Protein AF-A0A842XL75-F1 (afdb_monomer_lite)

Radius of gyration: 12.35 Å; chains: 1; bounding box: 28×15×31 Å

Structure (mmCIF, N/CA/C/O backbone):
data_AF-A0A842XL75-F1
#
_entry.id   AF-A0A842X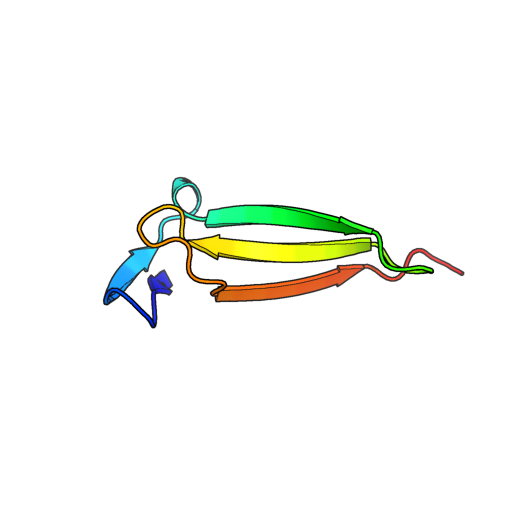L75-F1
#
loop_
_atom_site.group_PDB
_atom_site.id
_atom_site.type_symbol
_atom_site.label_atom_id
_atom_site.label_alt_id
_atom_site.label_comp_id
_atom_site.label_asym_id
_atom_site.label_entity_id
_atom_site.label_seq_id
_atom_site.pdbx_PDB_ins_code
_atom_site.Cartn_x
_atom_site.Cartn_y
_atom_site.Cartn_z
_atom_site.occupancy
_atom_site.B_iso_or_equiv
_atom_site.auth_seq_id
_atom_site.auth_comp_id
_atom_site.auth_asym_id
_atom_site.auth_atom_id
_atom_site.pdbx_PDB_model_num
ATOM 1 N N . MET A 1 1 ? -10.208 7.771 3.480 1.00 72.75 1 MET A N 1
ATOM 2 C CA . MET A 1 1 ? -10.262 6.529 2.664 1.00 72.75 1 MET A CA 1
ATOM 3 C C . MET A 1 1 ? -10.595 5.377 3.607 1.00 72.75 1 MET A C 1
ATOM 5 O O . MET A 1 1 ? -10.257 5.503 4.771 1.00 72.75 1 MET A O 1
ATOM 9 N N . LYS A 1 2 ? -11.266 4.296 3.194 1.00 83.81 2 LYS A N 1
ATOM 10 C CA . LYS A 1 2 ? -11.481 3.117 4.060 1.00 83.81 2 LYS A CA 1
ATOM 11 C C . LYS A 1 2 ? -10.639 1.942 3.580 1.00 83.81 2 LYS A C 1
ATOM 13 O O . LYS A 1 2 ? -10.469 1.769 2.378 1.00 83.81 2 LYS A O 1
ATOM 18 N N . CYS A 1 3 ? -10.095 1.159 4.509 1.00 85.62 3 CYS A N 1
ATOM 19 C CA . CYS A 1 3 ? -9.325 -0.033 4.168 1.00 85.62 3 CYS A CA 1
ATOM 20 C C . CYS A 1 3 ? -10.270 -1.182 3.823 1.00 85.62 3 CYS A C 1
ATOM 22 O O . CYS A 1 3 ? -11.003 -1.636 4.695 1.00 85.62 3 CYS A O 1
ATOM 24 N N . SER A 1 4 ? -10.185 -1.727 2.609 1.00 84.88 4 SER A N 1
ATOM 25 C CA . SER A 1 4 ? -11.037 -2.846 2.172 1.00 84.88 4 SER A CA 1
ATOM 26 C C . SER A 1 4 ? -10.874 -4.130 2.997 1.00 84.88 4 SER A C 1
ATOM 28 O O . SER A 1 4 ? -11.702 -5.026 2.900 1.00 84.88 4 SER A O 1
ATOM 30 N N . LYS A 1 5 ? -9.796 -4.251 3.784 1.00 86.94 5 LYS A N 1
ATOM 31 C CA . LYS A 1 5 ? -9.497 -5.443 4.591 1.00 86.94 5 LYS A CA 1
ATOM 32 C C . LYS A 1 5 ? -10.015 -5.347 6.025 1.00 86.94 5 LYS A C 1
ATOM 34 O O . LYS A 1 5 ? -10.511 -6.331 6.555 1.00 86.94 5 LYS A O 1
ATOM 39 N N . CYS A 1 6 ? -9.846 -4.193 6.671 1.00 87.88 6 CYS A N 1
ATOM 40 C CA . CYS A 1 6 ? -10.175 -4.016 8.091 1.00 87.88 6 CYS A CA 1
ATOM 41 C C . CYS A 1 6 ? -11.334 -3.042 8.344 1.00 87.88 6 CYS A C 1
ATOM 43 O O . CYS A 1 6 ? -11.631 -2.762 9.501 1.00 87.88 6 CYS A O 1
ATOM 45 N N . ASP A 1 7 ? -11.936 -2.489 7.285 1.00 87.38 7 ASP A N 1
ATOM 46 C CA . ASP A 1 7 ? -12.989 -1.455 7.282 1.00 87.38 7 ASP A CA 1
ATOM 47 C C . ASP A 1 7 ? -12.668 -0.182 8.091 1.00 87.38 7 ASP A C 1
ATOM 49 O O . ASP A 1 7 ? -13.496 0.716 8.245 1.00 87.38 7 ASP A O 1
ATOM 53 N N . LYS A 1 8 ? -11.434 -0.059 8.594 1.00 86.31 8 LYS A N 1
ATOM 54 C CA . LYS A 1 8 ? -10.983 1.114 9.336 1.00 86.31 8 LYS A CA 1
ATOM 55 C C . LYS A 1 8 ? -10.786 2.292 8.394 1.00 86.31 8 LYS A C 1
ATOM 57 O O . LYS A 1 8 ? -10.368 2.132 7.241 1.00 86.31 8 LYS A O 1
ATOM 62 N N . ASN A 1 9 ?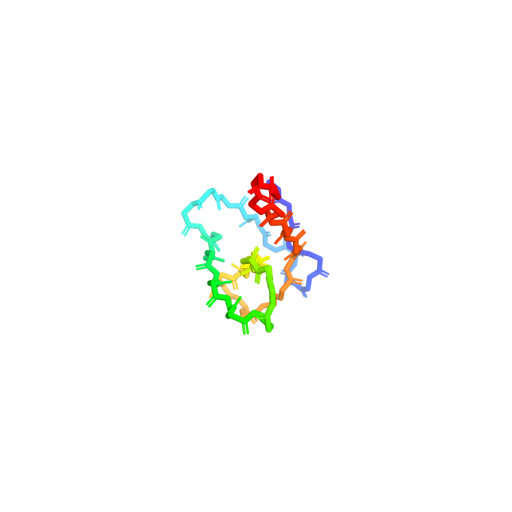 -11.018 3.486 8.929 1.00 87.81 9 ASN A N 1
ATOM 63 C CA . ASN A 1 9 ? -10.593 4.709 8.269 1.00 87.81 9 ASN A CA 1
ATOM 64 C C . ASN A 1 9 ? -9.063 4.704 8.134 1.00 87.81 9 ASN A C 1
ATOM 66 O O . ASN A 1 9 ? -8.338 4.463 9.104 1.00 87.81 9 ASN A O 1
ATOM 70 N N . LEU A 1 10 ? -8.630 4.904 6.894 1.00 84.56 10 LEU A N 1
ATOM 71 C CA . LEU A 1 10 ? -7.276 5.192 6.457 1.00 84.56 10 LEU A CA 1
ATOM 72 C C . LEU A 1 10 ? -7.152 6.705 6.319 1.00 84.56 10 LEU A C 1
ATOM 74 O O . LEU A 1 10 ? -7.684 7.297 5.364 1.00 84.56 10 LEU A O 1
ATOM 78 N N . ASP A 1 11 ? -6.439 7.290 7.268 1.00 87.69 11 ASP A N 1
ATOM 79 C CA . ASP A 1 11 ? -5.900 8.634 7.165 1.00 87.69 11 ASP A CA 1
ATOM 80 C C . ASP A 1 11 ? -4.534 8.583 6.476 1.00 87.69 11 ASP A C 1
ATOM 82 O O . ASP A 1 11 ? -3.939 7.515 6.318 1.00 87.69 11 ASP A O 1
ATOM 86 N N . LYS A 1 12 ? -4.024 9.733 6.021 1.00 83.56 12 LYS A N 1
ATOM 87 C CA . LYS A 1 12 ? -2.730 9.778 5.315 1.00 83.56 12 LYS A CA 1
ATOM 88 C C . LYS A 1 12 ? -1.583 9.213 6.161 1.00 83.56 12 LYS A C 1
ATOM 90 O O . LYS A 1 12 ? -0.664 8.629 5.609 1.00 83.56 12 LYS A O 1
ATOM 95 N N . GLU A 1 13 ? -1.672 9.346 7.481 1.00 88.19 13 GLU A N 1
ATOM 96 C CA . GLU A 1 13 ? -0.685 8.849 8.447 1.00 88.19 13 GLU A CA 1
ATOM 97 C C . GLU A 1 13 ? -0.720 7.318 8.608 1.00 88.19 13 GLU A C 1
ATOM 99 O O . GLU A 1 13 ? 0.283 6.700 8.974 1.00 88.19 13 GLU A O 1
ATOM 104 N N . ASP A 1 14 ? -1.862 6.695 8.294 1.00 88.19 14 ASP A N 1
ATOM 105 C CA . ASP A 1 14 ? -2.054 5.242 8.334 1.00 88.19 14 ASP A CA 1
ATOM 106 C C . ASP A 1 14 ? -1.595 4.539 7.051 1.00 88.19 14 ASP A C 1
ATOM 108 O O . ASP A 1 14 ? -1.688 3.310 6.958 1.00 88.19 14 ASP A O 1
ATOM 112 N N . ILE A 1 15 ? -1.163 5.298 6.044 1.00 88.38 15 ILE A N 1
ATOM 113 C CA . ILE A 1 15 ? -0.681 4.772 4.770 1.00 88.38 15 ILE A CA 1
ATOM 114 C C . ILE A 1 15 ? 0.843 4.788 4.808 1.00 88.38 15 ILE A C 1
ATOM 116 O O . ILE A 1 15 ? 1.460 5.829 5.005 1.00 88.38 15 ILE A O 1
ATOM 120 N N . GLU A 1 16 ? 1.445 3.625 4.617 1.00 90.50 16 GLU A N 1
ATOM 121 C CA . GLU A 1 16 ? 2.881 3.462 4.446 1.00 90.50 16 GLU A CA 1
ATOM 122 C C . GLU A 1 16 ? 3.195 3.258 2.969 1.00 90.50 16 GLU A C 1
ATOM 124 O O . GLU A 1 16 ? 2.587 2.408 2.317 1.00 90.50 16 GLU A O 1
ATOM 129 N N . ASP A 1 17 ? 4.125 4.037 2.432 1.00 89.38 17 ASP A N 1
ATOM 130 C CA . ASP A 1 17 ? 4.689 3.798 1.114 1.00 89.38 17 ASP A CA 1
ATOM 131 C C . ASP A 1 17 ? 5.914 2.887 1.227 1.00 89.38 17 ASP A C 1
ATOM 133 O O . ASP A 1 17 ? 6.916 3.205 1.860 1.00 89.38 17 ASP A O 1
ATOM 137 N N . ILE A 1 18 ? 5.824 1.718 0.601 1.00 88.12 18 ILE A N 1
ATOM 138 C CA . ILE A 1 18 ? 6.927 0.770 0.514 1.00 88.12 18 ILE A CA 1
ATOM 139 C C . ILE A 1 18 ? 7.483 0.846 -0.896 1.00 88.12 18 ILE A C 1
ATOM 141 O O . ILE A 1 18 ? 6.821 0.469 -1.866 1.00 88.12 18 ILE A O 1
ATOM 145 N N . GLN A 1 19 ? 8.716 1.326 -1.013 1.00 84.50 19 GLN A N 1
ATOM 146 C CA . GLN A 1 19 ? 9.427 1.321 -2.278 1.00 84.50 19 GLN A CA 1
ATOM 147 C C . GLN A 1 19 ? 10.078 -0.044 -2.504 1.00 84.50 19 GLN A C 1
ATOM 149 O O . GLN A 1 19 ? 10.863 -0.515 -1.682 1.00 84.50 19 GLN A O 1
ATOM 154 N N . PHE A 1 20 ? 9.813 -0.652 -3.657 1.00 81.06 20 PHE A N 1
ATOM 155 C CA . PHE A 1 20 ? 10.514 -1.849 -4.100 1.00 81.06 20 PHE A CA 1
ATOM 156 C C . PHE A 1 20 ? 11.178 -1.600 -5.455 1.00 81.06 20 PHE A C 1
ATOM 158 O O . PHE A 1 20 ? 10.622 -0.976 -6.363 1.00 81.06 20 PHE A O 1
ATOM 165 N N . ARG A 1 21 ? 12.431 -2.046 -5.568 1.00 70.00 21 ARG A N 1
ATOM 166 C CA . ARG A 1 21 ? 13.201 -1.951 -6.810 1.00 70.00 21 ARG A CA 1
ATOM 167 C C . ARG A 1 21 ? 12.748 -3.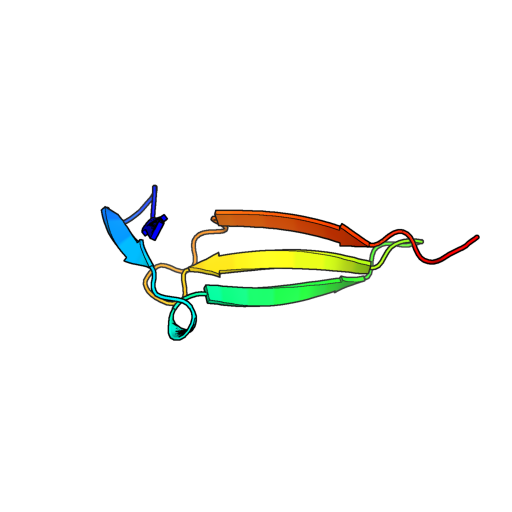057 -7.756 1.00 70.00 21 ARG A C 1
ATOM 169 O O . ARG A 1 21 ? 13.038 -4.224 -7.511 1.00 70.00 21 ARG A O 1
ATOM 176 N N . GLY A 1 22 ? 12.070 -2.676 -8.835 1.00 65.38 22 GLY A N 1
ATOM 177 C CA . GLY A 1 22 ? 12.004 -3.493 -10.040 1.00 65.38 22 GLY A CA 1
ATOM 178 C C . GLY A 1 22 ? 13.289 -3.329 -10.852 1.00 65.38 22 GLY A C 1
ATOM 179 O O . GLY A 1 22 ? 14.047 -2.380 -10.652 1.00 65.38 22 GLY A O 1
ATOM 180 N N . THR A 1 23 ? 13.540 -4.246 -11.786 1.00 61.19 23 THR A N 1
ATOM 181 C CA . THR A 1 23 ? 14.752 -4.267 -12.626 1.00 61.19 23 THR A CA 1
ATOM 182 C C . THR A 1 23 ? 14.957 -2.972 -13.430 1.00 61.19 23 THR A C 1
ATOM 184 O O . THR A 1 23 ? 16.093 -2.626 -13.737 1.00 61.19 23 THR A O 1
ATOM 1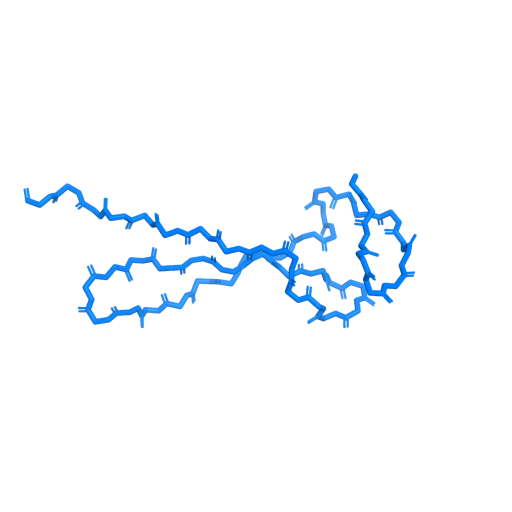87 N N . PHE A 1 24 ? 13.882 -2.234 -13.739 1.00 60.31 24 PHE A N 1
ATOM 188 C CA . PHE A 1 24 ? 13.926 -1.000 -14.539 1.00 60.31 24 PHE A CA 1
ATOM 189 C C . PHE A 1 24 ? 13.070 0.155 -13.994 1.00 60.31 24 PHE A C 1
ATOM 191 O O . PHE A 1 24 ? 13.271 1.299 -14.396 1.00 60.31 24 PHE A O 1
ATOM 198 N N . GLU A 1 25 ? 12.145 -0.102 -13.067 1.00 68.81 25 GLU A N 1
ATOM 199 C CA . GLU A 1 25 ? 11.161 0.885 -12.614 1.00 68.81 25 GLU A CA 1
ATOM 200 C C . GLU A 1 25 ? 11.124 0.969 -11.082 1.00 68.81 25 GLU A C 1
ATOM 202 O O . GLU A 1 25 ? 11.312 -0.024 -10.367 1.00 68.81 25 GLU A O 1
ATOM 207 N N . ARG A 1 26 ? 10.905 2.184 -10.558 1.00 74.56 26 ARG A N 1
ATOM 208 C CA . ARG A 1 26 ? 10.627 2.370 -9.130 1.00 74.56 26 ARG A CA 1
ATOM 209 C C . ARG A 1 26 ? 9.155 2.072 -8.917 1.00 74.56 26 ARG A C 1
ATOM 211 O O . ARG A 1 26 ? 8.300 2.834 -9.372 1.00 74.56 26 ARG A O 1
ATOM 218 N N . HIS A 1 27 ? 8.879 0.993 -8.205 1.00 82.44 27 HIS A N 1
ATOM 219 C CA . HIS A 1 27 ? 7.528 0.663 -7.801 1.00 82.44 27 HIS A CA 1
ATOM 220 C C . HIS A 1 27 ? 7.321 1.047 -6.336 1.00 82.44 27 HIS A C 1
ATOM 222 O O . HIS A 1 27 ? 8.222 0.940 -5.501 1.00 82.44 27 HIS A O 1
ATOM 228 N N . TYR A 1 28 ? 6.116 1.506 -6.046 1.00 86.50 28 TYR A N 1
ATOM 229 C CA . TYR A 1 28 ? 5.646 1.913 -4.737 1.00 86.50 28 TYR A CA 1
ATOM 230 C C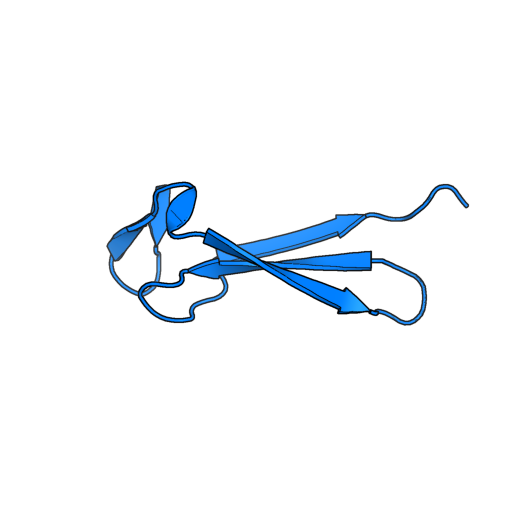 . TYR A 1 28 ? 4.394 1.099 -4.429 1.00 86.50 28 TYR A C 1
ATOM 232 O O . TYR A 1 28 ? 3.475 1.034 -5.244 1.00 86.50 28 TYR A O 1
ATOM 240 N N . ALA A 1 29 ? 4.346 0.467 -3.264 1.00 89.06 29 ALA A N 1
ATOM 241 C CA . ALA A 1 29 ? 3.130 -0.119 -2.718 1.00 89.06 29 ALA A CA 1
ATOM 242 C C . ALA A 1 29 ? 2.630 0.777 -1.589 1.00 89.06 29 ALA A C 1
ATOM 244 O O . ALA A 1 29 ? 3.409 1.186 -0.736 1.00 89.06 29 ALA A O 1
ATOM 245 N N . TYR A 1 30 ? 1.334 1.055 -1.570 1.00 89.62 30 TYR A N 1
ATOM 246 C CA . TYR A 1 30 ? 0.680 1.728 -0.456 1.00 89.62 30 TYR A CA 1
ATOM 247 C C . TYR A 1 30 ? 0.102 0.665 0.464 1.00 89.62 30 TYR A C 1
ATOM 249 O O . TYR A 1 30 ? -0.712 -0.154 0.033 1.00 89.62 30 TYR A O 1
ATOM 257 N N . VAL A 1 31 ? 0.506 0.672 1.728 1.00 90.56 31 VAL A N 1
ATOM 258 C CA . VAL A 1 31 ? 0.125 -0.327 2.726 1.00 90.56 31 VAL A CA 1
ATOM 259 C C . VAL A 1 31 ? -0.610 0.339 3.875 1.00 90.56 31 VAL A C 1
ATOM 261 O O . VAL A 1 31 ? -0.239 1.403 4.354 1.00 90.56 31 VAL A O 1
ATOM 264 N N . CYS A 1 32 ? -1.685 -0.289 4.335 1.00 91.50 32 CYS A N 1
ATOM 265 C CA . CYS A 1 32 ? -2.398 0.125 5.531 1.00 91.50 32 CYS A CA 1
ATOM 266 C C . CYS A 1 32 ? -1.617 -0.298 6.781 1.00 91.50 32 CYS A C 1
ATOM 268 O O . CYS A 1 32 ? -1.620 -1.480 7.119 1.00 91.50 32 CYS A O 1
ATOM 270 N N . LYS A 1 33 ? -1.036 0.642 7.535 1.00 89.94 33 LYS A N 1
ATOM 271 C CA . LYS A 1 33 ? -0.302 0.359 8.787 1.00 89.94 33 LYS A CA 1
ATOM 272 C C . LYS A 1 33 ? -1.137 -0.376 9.834 1.00 89.94 33 LYS A C 1
ATOM 274 O O . LYS A 1 33 ? -0.623 -1.198 10.582 1.00 89.94 33 LYS A O 1
ATOM 279 N N . LYS A 1 34 ? -2.448 -0.117 9.871 1.00 87.88 34 LYS A N 1
ATOM 280 C CA . LYS A 1 34 ? -3.370 -0.707 10.857 1.00 87.88 34 LYS A CA 1
ATOM 281 C C . LYS A 1 34 ? -3.563 -2.219 10.699 1.00 87.88 34 LYS A C 1
ATOM 283 O O . LYS A 1 34 ? -3.947 -2.869 11.666 1.00 87.88 34 LYS A O 1
ATOM 288 N N . CYS A 1 35 ? -3.380 -2.765 9.496 1.00 89.50 35 CYS A N 1
ATOM 289 C CA . CYS A 1 35 ? -3.630 -4.187 9.222 1.00 89.50 35 CYS A CA 1
ATOM 290 C C . CYS A 1 35 ? -2.587 -4.860 8.317 1.00 89.50 35 CYS A C 1
ATOM 292 O O . CYS A 1 35 ? -2.708 -6.051 8.044 1.00 89.50 35 CYS A O 1
ATOM 294 N N . GLY A 1 36 ? -1.598 -4.113 7.822 1.00 87.25 36 GLY A N 1
ATOM 295 C CA . GLY A 1 36 ? -0.571 -4.588 6.894 1.00 87.25 36 GLY A CA 1
ATOM 296 C C . GLY A 1 36 ? -1.071 -4.868 5.473 1.00 87.25 36 GLY A C 1
ATOM 297 O O . GLY A 1 36 ? -0.354 -5.477 4.686 1.00 87.25 36 GLY A O 1
ATOM 298 N N . TYR A 1 37 ? -2.299 -4.475 5.120 1.00 90.25 37 TYR A N 1
ATOM 299 C CA . TYR A 1 37 ? -2.869 -4.785 3.808 1.00 90.25 37 TYR A CA 1
ATOM 300 C C . TYR A 1 37 ? -2.434 -3.786 2.736 1.00 90.25 37 TYR A C 1
ATOM 302 O O . TYR A 1 37 ? -2.517 -2.577 2.951 1.00 90.25 37 TYR A O 1
ATOM 310 N N . ILE A 1 38 ? -2.037 -4.285 1.565 1.00 90.50 38 ILE A N 1
ATOM 311 C CA . ILE A 1 38 ? -1.676 -3.446 0.420 1.00 90.50 38 ILE A CA 1
ATOM 312 C C . ILE A 1 38 ? -2.955 -2.889 -0.211 1.00 90.50 38 ILE A C 1
ATOM 314 O O . ILE A 1 38 ? -3.8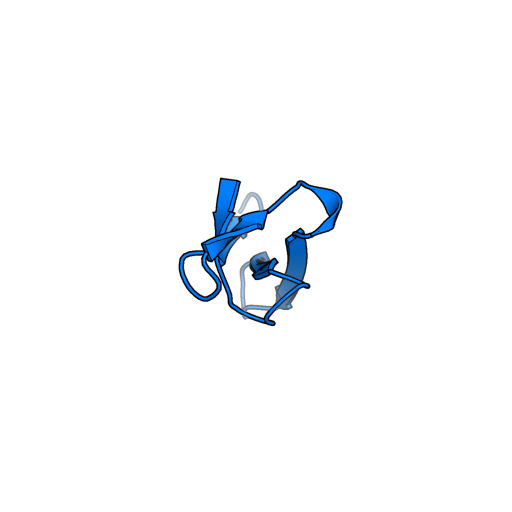03 -3.634 -0.695 1.00 90.50 38 ILE A O 1
ATOM 318 N N . ILE A 1 39 ? -3.097 -1.569 -0.185 1.00 90.25 39 ILE A N 1
ATOM 319 C CA . ILE A 1 39 ? -4.277 -0.842 -0.668 1.00 90.25 39 ILE A CA 1
ATOM 320 C C . ILE A 1 39 ? -4.090 -0.265 -2.072 1.00 90.25 39 ILE A C 1
ATOM 322 O O . ILE A 1 39 ? -5.058 0.182 -2.679 1.00 90.25 39 ILE A O 1
ATOM 326 N N . GLY A 1 40 ? -2.868 -0.279 -2.603 1.00 87.25 40 GLY A N 1
ATOM 327 C CA . GLY A 1 40 ? -2.607 0.159 -3.966 1.00 87.25 40 GLY A CA 1
ATOM 328 C C . GLY A 1 40 ? -1.146 0.031 -4.362 1.00 87.25 40 GLY A C 1
ATOM 329 O O . GLY A 1 40 ? -0.276 -0.198 -3.524 1.00 87.25 40 GLY A O 1
ATOM 330 N N . PHE A 1 41 ? -0.891 0.224 -5.651 1.00 86.88 41 PHE A N 1
ATOM 331 C CA . PHE A 1 41 ? 0.442 0.235 -6.237 1.00 86.88 41 PHE A CA 1
ATOM 332 C C . PHE A 1 41 ? 0.577 1.451 -7.153 1.00 86.88 41 PHE A C 1
ATOM 334 O O . PHE A 1 41 ? -0.383 1.841 -7.815 1.00 86.88 41 PHE A O 1
ATOM 341 N N . SER A 1 42 ? 1.765 2.039 -7.202 1.00 82.50 42 SER A N 1
ATOM 342 C CA . SER A 1 42 ? 2.142 3.076 -8.156 1.00 82.50 42 SER A CA 1
ATOM 343 C C . SER A 1 42 ? 3.498 2.724 -8.747 1.00 82.50 42 SER A C 1
ATOM 345 O O . SER A 1 42 ? 4.393 2.269 -8.041 1.00 82.50 42 SER A O 1
ATOM 347 N N . SER A 1 43 ? 3.651 2.905 -10.051 1.00 79.25 43 SER A N 1
ATOM 348 C CA . SER A 1 43 ? 4.923 2.690 -10.738 1.00 79.25 43 SER A CA 1
ATOM 349 C C . SER A 1 43 ? 5.324 4.009 -11.360 1.00 79.25 43 SER A C 1
ATOM 351 O O . SER A 1 43 ? 4.554 4.582 -12.127 1.00 79.25 43 SER A O 1
ATOM 353 N N . ASN A 1 44 ? 6.506 4.505 -11.002 1.00 70.75 44 ASN A N 1
ATOM 354 C CA . ASN A 1 44 ? 7.059 5.682 -11.647 1.00 70.75 44 ASN A CA 1
ATOM 355 C C . ASN A 1 44 ? 8.124 5.215 -12.640 1.00 70.75 44 ASN A C 1
ATOM 357 O O . ASN A 1 44 ? 9.245 4.865 -12.248 1.00 70.75 44 ASN A O 1
ATOM 361 N N . ALA A 1 45 ? 7.748 5.179 -13.918 1.00 59.38 45 ALA A N 1
ATOM 362 C CA . ALA A 1 45 ? 8.693 5.022 -15.009 1.00 59.38 45 ALA A CA 1
ATOM 363 C C . ALA A 1 45 ? 9.537 6.302 -15.058 1.00 59.38 45 ALA A C 1
ATOM 365 O O . ALA A 1 45 ? 9.028 7.380 -15.363 1.00 59.38 45 ALA A O 1
ATOM 366 N N . GLY A 1 46 ? 10.816 6.213 -14.685 1.00 53.62 46 GLY A N 1
ATOM 367 C CA . GLY A 1 46 ? 11.734 7.338 -14.868 1.00 53.62 46 GLY A CA 1
ATOM 368 C C . GLY A 1 46 ? 11.782 7.744 -16.348 1.00 53.62 46 GLY A C 1
ATOM 369 O O . GLY A 1 46 ? 11.579 6.878 -17.204 1.00 53.62 46 GLY A O 1
ATOM 370 N N . PRO A 1 47 ? 12.025 9.031 -16.671 1.00 52.19 47 PRO A N 1
ATOM 371 C CA . PRO A 1 47 ? 12.182 9.449 -18.058 1.00 52.19 47 PRO A CA 1
ATOM 372 C C . PRO A 1 47 ? 13.312 8.630 -18.686 1.00 52.19 47 PRO A C 1
ATOM 374 O O . PRO A 1 47 ? 14.400 8.517 -18.118 1.00 52.19 47 PRO A O 1
ATOM 377 N N . ARG A 1 48 ? 12.965 7.983 -19.795 1.00 49.09 48 ARG A N 1
ATOM 378 C CA . ARG A 1 48 ? 13.806 7.069 -20.560 1.00 49.09 48 ARG A CA 1
ATOM 379 C C . ARG A 1 48 ? 14.896 7.821 -21.312 1.00 49.09 48 ARG A C 1
ATOM 381 O O . ARG A 1 48 ? 14.607 8.955 -21.754 1.00 49.09 48 ARG A O 1
#

Foldseek 3Di:
DADPPPRDDDDVVQWDWDWDDDPQWTKTFTAGNVPRHTPDIDIDRDDD

pLDDT: mean 81.12, std 11.41, range [49.09, 91.5]

Sequence (48 aa):
MKCSKCDKNLDKEDIEDIQFRGTFERHYAYVCKKCGYIIGFSSNAGPR

Secondary structure (DSSP, 8-state):
-B-TTT--B--GGGEEEEEEE-SSSEEEEEEETTTTEEEEEEEE----